Protein AF-A0A7U2FAX0-F1 (afdb_monomer_lite)

Sequence (125 aa):
MAHLLHFSKEFLAVPDLSGVEGSFDLIPCGTAASSIVRGVLGLAYGVRRIRFSHLGGSKQVAVHNLREVFIEELGSREGNIGLKEWLDL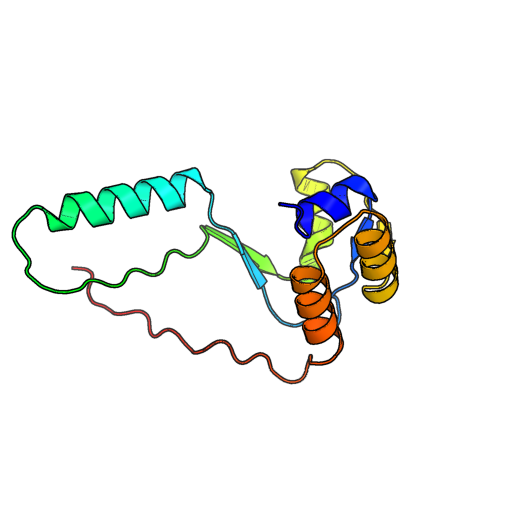ARQAGMGSEMIHIFEEVGEHVKSLVFPEVERSRDLV

Structure (mmCIF, N/CA/C/O backbone):
data_AF-A0A7U2FAX0-F1
#
_entry.id   AF-A0A7U2FAX0-F1
#
loop_
_atom_site.group_PDB
_atom_site.id
_atom_site.type_symbol
_atom_site.label_atom_id
_atom_site.label_alt_id
_atom_site.label_comp_id
_atom_site.label_asym_id
_atom_site.label_entity_id
_atom_site.label_seq_id
_atom_site.pdbx_PDB_ins_code
_atom_site.Cartn_x
_atom_site.Cartn_y
_atom_site.Cartn_z
_atom_site.occupancy
_atom_site.B_iso_or_equiv
_atom_site.auth_seq_id
_atom_site.auth_comp_id
_atom_site.auth_asym_id
_atom_site.auth_atom_id
_atom_site.pdbx_PDB_model_num
ATOM 1 N N . MET A 1 1 ? -2.580 -13.225 -5.877 1.00 36.84 1 MET A N 1
ATOM 2 C CA . MET A 1 1 ? -1.682 -12.351 -5.096 1.00 36.84 1 MET A CA 1
ATOM 3 C C . MET A 1 1 ? -2.565 -11.314 -4.435 1.00 36.84 1 MET A C 1
ATOM 5 O O . MET A 1 1 ? -3.152 -10.507 -5.143 1.00 36.84 1 MET A O 1
ATOM 9 N N . ALA A 1 2 ? -2.787 -11.452 -3.132 1.00 48.62 2 ALA A N 1
ATOM 10 C CA . ALA A 1 2 ? -3.751 -10.658 -2.385 1.00 48.62 2 ALA A CA 1
ATOM 11 C C . ALA A 1 2 ? -2.977 -9.692 -1.473 1.00 48.62 2 ALA A C 1
ATOM 13 O O . ALA A 1 2 ? -2.152 -10.108 -0.666 1.00 48.62 2 ALA A O 1
ATOM 14 N N . HIS A 1 3 ? -3.174 -8.399 -1.700 1.00 73.19 3 HIS A N 1
ATOM 15 C CA . HIS A 1 3 ? -2.457 -7.275 -1.085 1.00 73.19 3 HIS A CA 1
ATOM 16 C C . HIS A 1 3 ? -3.443 -6.363 -0.341 1.00 73.19 3 HIS A C 1
ATOM 18 O O . HIS A 1 3 ? -4.647 -6.502 -0.544 1.00 73.19 3 HIS A O 1
ATOM 24 N N . LEU A 1 4 ? -2.948 -5.400 0.446 1.00 79.12 4 LEU A N 1
ATOM 25 C CA . LEU A 1 4 ? -3.727 -4.408 1.215 1.00 79.12 4 LEU A CA 1
ATOM 26 C C . LEU A 1 4 ? -5.038 -3.973 0.541 1.00 79.12 4 LEU A C 1
ATOM 28 O O . LEU A 1 4 ? -6.111 -4.151 1.102 1.00 79.12 4 LEU A O 1
ATOM 32 N N . LEU A 1 5 ? -4.963 -3.502 -0.709 1.00 79.12 5 LEU A N 1
ATOM 33 C CA . LEU A 1 5 ? -6.129 -3.022 -1.465 1.00 79.12 5 LEU A CA 1
ATOM 34 C C . LEU A 1 5 ? -7.220 -4.073 -1.690 1.00 79.12 5 LEU A C 1
ATOM 36 O O . LEU A 1 5 ? -8.403 -3.754 -1.720 1.00 79.12 5 LEU A O 1
ATOM 40 N N . HIS A 1 6 ? -6.818 -5.328 -1.861 1.00 83.38 6 HIS A N 1
ATOM 41 C CA . HIS A 1 6 ? -7.729 -6.429 -2.139 1.00 83.38 6 HIS A CA 1
ATOM 42 C C . HIS A 1 6 ? -8.531 -6.791 -0.890 1.00 83.38 6 HIS A C 1
ATOM 44 O O . HIS A 1 6 ? -9.757 -6.758 -0.923 1.00 83.38 6 HIS A O 1
ATOM 50 N N . PHE A 1 7 ? -7.832 -7.055 0.213 1.00 85.94 7 PHE A N 1
ATOM 51 C CA . PHE A 1 7 ? -8.464 -7.441 1.470 1.00 85.94 7 PHE A CA 1
ATOM 52 C C . PHE A 1 7 ? -9.260 -6.297 2.092 1.00 85.94 7 PHE A C 1
ATOM 54 O O . PHE A 1 7 ? -10.366 -6.518 2.565 1.00 85.94 7 PHE A O 1
ATOM 61 N N . SER A 1 8 ? -8.777 -5.054 2.003 1.00 85.06 8 SER A N 1
ATOM 62 C CA . SER A 1 8 ? -9.548 -3.915 2.508 1.00 85.06 8 SER A CA 1
ATOM 63 C C . SER A 1 8 ? -10.881 -3.735 1.777 1.00 85.06 8 SER A C 1
ATOM 65 O O . SER A 1 8 ? -11.890 -3.394 2.393 1.00 85.06 8 SER A O 1
ATOM 67 N N . LYS A 1 9 ? -10.911 -4.024 0.470 1.00 83.69 9 LYS A N 1
ATOM 68 C CA . LYS A 1 9 ? -12.151 -4.034 -0.312 1.00 83.69 9 LYS A CA 1
ATOM 69 C C . LYS A 1 9 ? -13.057 -5.205 0.071 1.00 83.69 9 LYS A C 1
ATOM 71 O O . LYS A 1 9 ? -14.268 -5.031 0.142 1.00 83.69 9 LYS A O 1
ATOM 76 N N . GLU A 1 10 ? -12.485 -6.385 0.300 1.00 86.19 10 GLU A N 1
ATOM 77 C CA . GLU A 1 10 ? -13.227 -7.580 0.717 1.00 86.19 10 GLU A CA 1
ATOM 78 C C . GLU A 1 10 ? -13.900 -7.390 2.083 1.00 86.19 10 GLU A C 1
ATOM 80 O O . GLU A 1 10 ? -15.065 -7.741 2.254 1.00 86.19 10 GLU A O 1
ATOM 85 N N . PHE A 1 11 ? -13.197 -6.766 3.029 1.00 86.19 11 PHE A N 1
ATOM 86 C CA . PHE A 1 11 ? -13.691 -6.524 4.386 1.00 86.19 11 PHE A CA 1
ATOM 87 C C . PHE A 1 11 ? -14.556 -5.268 4.505 1.00 86.19 11 PHE A C 1
ATOM 89 O O . PHE A 1 11 ? -15.128 -5.027 5.566 1.00 86.19 11 PHE A O 1
ATOM 96 N N . LEU A 1 12 ? -14.630 -4.453 3.444 1.00 87.12 12 LEU A N 1
ATOM 97 C CA . LEU A 1 12 ? -15.187 -3.096 3.486 1.00 87.12 12 LEU A CA 1
ATOM 98 C C . LEU A 1 12 ? -14.591 -2.275 4.646 1.00 87.12 12 LEU A C 1
ATOM 100 O O . LEU A 1 12 ? -15.284 -1.497 5.309 1.00 87.12 12 LEU A O 1
ATOM 104 N N . ALA A 1 13 ? -13.299 -2.474 4.908 1.00 87.75 13 ALA A N 1
ATOM 105 C CA . ALA A 1 13 ? -12.584 -1.866 6.017 1.00 87.75 13 ALA A CA 1
ATOM 106 C C . ALA A 1 13 ? -11.103 -1.682 5.677 1.00 87.75 13 ALA A C 1
ATOM 108 O O . ALA A 1 13 ? -10.451 -2.590 5.165 1.00 87.75 13 ALA A O 1
ATOM 109 N N . VA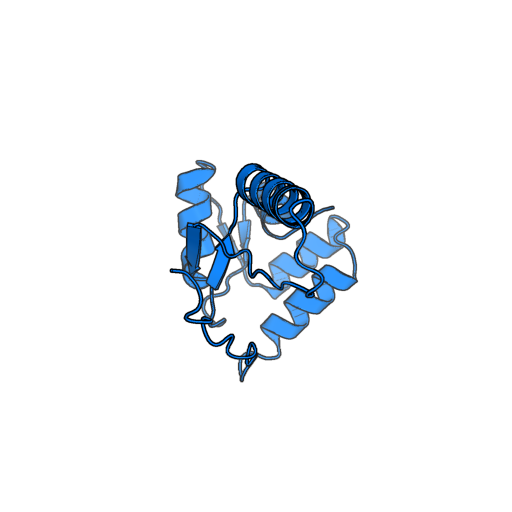L A 1 14 ? -10.552 -0.518 6.007 1.00 88.12 14 VAL A N 1
ATOM 110 C CA . VAL A 1 14 ? -9.113 -0.238 5.899 1.00 88.12 14 VAL A CA 1
ATOM 111 C C . VAL A 1 14 ? -8.455 -0.323 7.279 1.00 88.12 14 VAL A C 1
ATOM 113 O O . VAL A 1 14 ? -9.130 -0.061 8.280 1.00 88.12 14 VAL A O 1
ATOM 116 N N . PRO A 1 15 ? -7.162 -0.687 7.362 1.00 88.38 15 PRO A N 1
ATOM 117 C CA . PRO A 1 15 ? -6.453 -0.642 8.627 1.00 88.38 15 PRO A CA 1
ATOM 118 C C . PRO A 1 15 ? -6.175 0.807 9.030 1.00 88.38 15 PRO A C 1
ATOM 120 O O . PRO A 1 15 ? -5.810 1.643 8.199 1.00 88.38 15 PRO A O 1
ATOM 123 N N . ASP A 1 16 ? -6.280 1.072 10.325 1.00 86.56 16 ASP A N 1
ATOM 124 C CA . ASP A 1 16 ? -5.859 2.320 10.930 1.00 86.56 16 ASP A CA 1
ATOM 125 C C . ASP A 1 16 ? -4.334 2.352 10.976 1.00 86.56 16 ASP A C 1
ATOM 127 O O . ASP A 1 16 ? -3.688 1.608 11.719 1.00 86.56 16 ASP A O 1
ATOM 131 N N . LEU A 1 17 ? -3.775 3.222 10.141 1.00 81.62 17 LEU A N 1
ATOM 132 C CA . LEU A 1 17 ? -2.345 3.456 10.006 1.00 81.62 17 LEU A CA 1
ATOM 133 C C . LEU A 1 17 ? -1.970 4.878 10.452 1.00 81.62 17 LEU A C 1
ATOM 135 O O . LEU A 1 17 ? -0.937 5.399 10.045 1.00 81.62 17 LEU A O 1
ATOM 139 N N . SER A 1 18 ? -2.796 5.526 11.282 1.00 77.69 18 SER A N 1
ATOM 140 C CA . SER A 1 18 ? -2.543 6.881 11.803 1.00 77.69 18 SER A CA 1
ATOM 141 C C . SER A 1 18 ? -1.218 7.013 12.564 1.00 77.69 18 SER A C 1
ATOM 143 O O . SER A 1 18 ? -0.630 8.091 12.593 1.00 77.69 18 SER A O 1
ATOM 145 N N . GLY A 1 19 ? -0.727 5.914 13.141 1.00 74.69 19 GLY A N 1
ATOM 146 C CA . GLY A 1 19 ? 0.577 5.844 13.793 1.00 74.69 19 GLY A CA 1
ATOM 147 C C . GLY A 1 19 ? 1.751 5.566 12.854 1.00 74.69 19 GLY A C 1
ATOM 148 O O . GLY A 1 19 ? 2.865 5.497 13.345 1.00 74.69 19 GLY A O 1
ATOM 149 N N . VAL A 1 20 ? 1.538 5.376 11.548 1.00 76.75 20 VAL A N 1
ATOM 150 C CA . VAL A 1 20 ? 2.586 4.995 10.590 1.00 76.75 20 VAL A CA 1
ATOM 151 C C . VAL A 1 20 ? 2.964 6.191 9.720 1.00 76.75 20 VAL A C 1
ATOM 153 O O . VAL A 1 20 ? 2.136 6.747 8.997 1.00 76.75 20 VAL A O 1
ATOM 156 N N . GLU A 1 21 ? 4.242 6.563 9.746 1.00 78.19 21 GLU A N 1
ATOM 157 C CA . GLU A 1 21 ? 4.786 7.571 8.837 1.00 78.19 21 GLU A CA 1
ATOM 158 C C . GLU A 1 21 ? 5.153 6.952 7.482 1.00 78.19 21 GLU A C 1
ATOM 160 O O . GLU A 1 21 ? 5.714 5.859 7.408 1.00 78.19 21 GLU A O 1
ATOM 165 N N . GLY A 1 22 ? 4.850 7.664 6.393 1.00 78.56 22 GLY A N 1
ATOM 166 C CA . GLY A 1 22 ? 5.230 7.260 5.042 1.00 78.56 22 GLY A CA 1
ATOM 167 C C . GLY A 1 22 ? 4.167 7.541 3.985 1.00 78.56 22 GLY A C 1
ATOM 168 O O . GLY A 1 22 ? 3.140 8.185 4.226 1.00 78.56 22 GLY A O 1
ATOM 169 N N . SER A 1 23 ? 4.424 7.034 2.782 1.00 82.12 23 SER A N 1
ATOM 170 C CA . SER A 1 23 ? 3.488 7.104 1.662 1.00 82.12 23 SER A CA 1
ATOM 171 C C . SER A 1 23 ? 3.545 5.840 0.810 1.00 82.12 23 SER A C 1
ATOM 173 O O . SER A 1 23 ? 4.592 5.207 0.684 1.00 82.12 23 SER A O 1
ATOM 175 N N . PHE A 1 24 ? 2.412 5.488 0.214 1.00 79.25 24 PHE A N 1
ATOM 176 C CA . PHE A 1 24 ? 2.342 4.527 -0.873 1.00 79.25 24 PHE A CA 1
ATOM 177 C C . PHE A 1 24 ? 2.717 5.231 -2.175 1.00 79.25 24 PHE A C 1
ATOM 179 O O . PHE A 1 24 ? 2.027 6.162 -2.602 1.00 79.25 24 PHE A O 1
ATOM 186 N N . ASP A 1 25 ? 3.794 4.773 -2.809 1.00 82.94 25 ASP A N 1
ATOM 187 C CA . ASP A 1 25 ? 4.203 5.237 -4.131 1.00 82.94 25 ASP A CA 1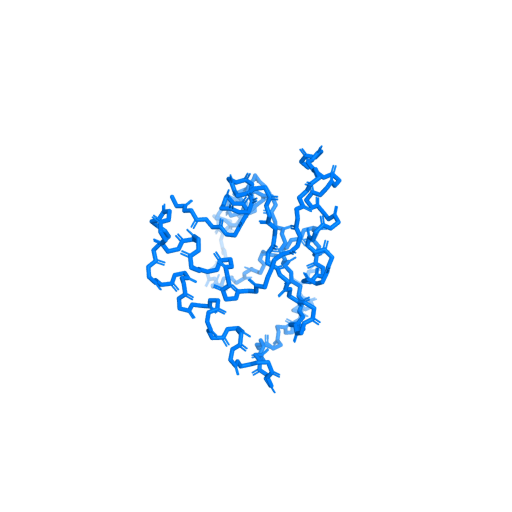
ATOM 188 C C . ASP A 1 25 ? 3.533 4.381 -5.216 1.00 82.94 25 ASP A C 1
ATOM 190 O O . ASP A 1 25 ? 3.910 3.231 -5.453 1.00 82.94 25 ASP A O 1
ATOM 194 N N . LEU A 1 26 ? 2.473 4.909 -5.833 1.00 80.12 26 LEU A N 1
ATOM 195 C CA . LEU A 1 26 ? 1.610 4.156 -6.742 1.00 80.12 26 LEU A CA 1
ATOM 196 C C . LEU A 1 26 ? 1.928 4.482 -8.203 1.00 80.12 26 LEU A C 1
ATOM 198 O O . LE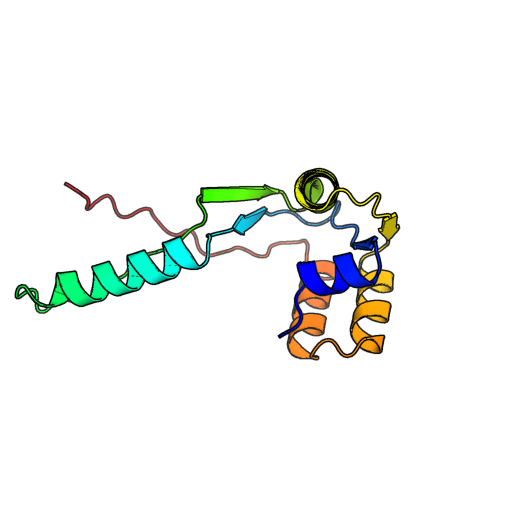U A 1 26 ? 1.648 5.578 -8.701 1.00 80.12 26 LEU A O 1
ATOM 202 N N . ILE A 1 27 ? 2.459 3.493 -8.923 1.00 82.56 27 ILE A N 1
ATOM 203 C CA . ILE A 1 27 ? 2.677 3.551 -10.372 1.00 82.56 27 ILE A CA 1
ATOM 204 C C . ILE A 1 27 ? 1.635 2.697 -11.113 1.00 82.56 27 ILE A C 1
ATOM 206 O O . ILE A 1 27 ? 1.476 1.514 -10.802 1.00 82.56 27 ILE A O 1
ATOM 210 N N . PRO A 1 28 ? 0.938 3.236 -12.133 1.00 82.56 28 PRO A N 1
ATOM 211 C CA . PRO A 1 28 ? 0.075 2.417 -12.976 1.00 82.56 28 PRO A CA 1
ATOM 212 C C . PRO A 1 28 ? 0.877 1.315 -13.679 1.00 82.56 28 PRO A C 1
ATOM 214 O O . PRO A 1 28 ? 1.915 1.591 -14.287 1.00 82.56 28 PRO A O 1
ATOM 217 N N . CYS A 1 29 ? 0.374 0.076 -13.674 1.00 85.12 29 CYS A N 1
ATOM 218 C CA . CYS A 1 29 ? 1.076 -1.063 -14.280 1.00 85.12 29 CYS A CA 1
ATOM 219 C C . CYS A 1 29 ? 1.430 -0.824 -15.755 1.00 85.12 29 CYS A C 1
ATOM 221 O O . CYS A 1 29 ? 2.526 -1.170 -16.187 1.00 85.12 29 CYS A O 1
ATOM 223 N N . GLY A 1 30 ? 0.537 -0.188 -16.523 1.00 87.44 30 GLY A N 1
ATOM 224 C CA . GLY A 1 30 ? 0.794 0.157 -17.925 1.00 87.44 30 GLY A CA 1
ATOM 225 C C . GLY A 1 30 ? 1.962 1.133 -18.095 1.00 87.44 30 GLY A C 1
ATOM 226 O O . GLY A 1 30 ? 2.780 0.962 -19.003 1.00 87.44 30 GLY A O 1
ATOM 227 N N . THR A 1 31 ? 2.091 2.109 -17.192 1.00 86.75 31 THR A N 1
ATOM 228 C CA . THR A 1 31 ? 3.220 3.048 -17.156 1.00 86.75 31 THR A CA 1
ATOM 229 C C . THR A 1 31 ? 4.516 2.314 -16.833 1.00 86.75 31 THR A C 1
ATOM 231 O O . THR A 1 31 ? 5.487 2.454 -17.573 1.00 86.75 31 THR A O 1
ATOM 234 N N . ALA A 1 32 ? 4.518 1.477 -15.789 1.00 86.88 32 ALA A N 1
ATOM 235 C CA . ALA A 1 32 ? 5.680 0.676 -15.409 1.00 86.88 32 ALA A CA 1
ATOM 236 C C . ALA A 1 32 ? 6.139 -0.241 -16.559 1.00 86.88 32 ALA A C 1
ATOM 238 O O . ALA A 1 32 ? 7.302 -0.201 -16.961 1.00 86.88 32 ALA A O 1
ATOM 239 N N . ALA A 1 33 ? 5.213 -0.998 -17.155 1.00 89.81 33 ALA A N 1
ATOM 240 C CA . ALA A 1 33 ? 5.496 -1.904 -18.266 1.00 89.81 33 ALA A CA 1
ATOM 241 C C . ALA A 1 33 ? 6.047 -1.156 -19.490 1.00 89.81 33 ALA A C 1
ATOM 243 O O . ALA A 1 33 ? 7.063 -1.552 -20.062 1.00 89.81 33 ALA A O 1
ATOM 244 N N . SER A 1 34 ? 5.428 -0.031 -19.859 1.00 88.31 34 SER A N 1
ATOM 245 C CA . SER A 1 34 ? 5.876 0.789 -20.991 1.00 88.31 34 SER A CA 1
ATOM 246 C C . SER A 1 34 ? 7.271 1.378 -20.770 1.00 88.31 34 SER A C 1
ATOM 248 O O . SER A 1 34 ? 8.045 1.505 -21.721 1.00 88.31 34 SER A O 1
ATOM 250 N N . SER A 1 35 ? 7.604 1.756 -19.535 1.00 86.00 35 SER A N 1
ATOM 251 C CA . SER A 1 35 ? 8.933 2.259 -19.177 1.00 86.00 35 SER A CA 1
ATOM 252 C C . SER A 1 35 ? 9.996 1.163 -19.236 1.00 86.00 35 SER A C 1
ATOM 254 O O . SER A 1 35 ? 11.080 1.412 -19.758 1.00 86.00 35 SER A O 1
ATOM 256 N N . ILE A 1 36 ? 9.675 -0.062 -18.803 1.00 87.44 36 ILE A N 1
ATOM 257 C CA . ILE A 1 36 ? 10.571 -1.223 -18.934 1.00 87.44 36 ILE A CA 1
ATOM 258 C C . ILE A 1 36 ? 10.855 -1.512 -20.410 1.00 87.44 36 ILE A C 1
ATOM 260 O O . ILE A 1 36 ? 12.017 -1.596 -20.807 1.00 87.44 36 ILE A O 1
ATOM 264 N N . VAL A 1 37 ? 9.811 -1.603 -21.243 1.00 88.62 37 VAL A N 1
ATOM 265 C CA . VAL A 1 37 ? 9.961 -1.864 -22.685 1.00 88.62 37 VAL A CA 1
ATOM 266 C C . VAL A 1 37 ? 10.824 -0.789 -23.347 1.00 88.62 37 VAL A C 1
ATOM 268 O O . VAL A 1 37 ? 11.757 -1.114 -24.081 1.00 88.62 37 VAL A O 1
ATOM 271 N N . ARG A 1 38 ? 10.573 0.493 -23.049 1.00 83.88 38 ARG A N 1
ATOM 272 C CA . ARG A 1 38 ? 11.397 1.600 -23.558 1.00 83.88 38 ARG A CA 1
ATOM 273 C C . ARG A 1 38 ? 12.844 1.523 -23.081 1.00 83.88 38 ARG A C 1
ATOM 275 O O . ARG A 1 38 ? 13.743 1.753 -23.884 1.00 83.88 38 ARG A O 1
ATOM 282 N N . GLY A 1 39 ? 13.076 1.173 -21.817 1.00 81.88 39 GLY A N 1
ATOM 283 C CA . GLY A 1 39 ? 14.418 0.994 -21.266 1.00 81.88 39 GLY A CA 1
ATOM 284 C C . GLY A 1 39 ? 15.205 -0.099 -21.992 1.00 81.88 39 GLY A C 1
ATOM 285 O O . GLY A 1 39 ? 16.346 0.126 -22.390 1.00 81.88 39 GLY A O 1
ATOM 286 N N . VAL A 1 40 ? 14.572 -1.249 -22.243 1.00 81.81 40 VAL A N 1
ATOM 287 C CA . VAL A 1 40 ? 15.185 -2.375 -22.968 1.00 81.81 40 VAL A CA 1
ATOM 288 C C . VAL A 1 40 ? 15.459 -2.017 -24.429 1.00 81.81 40 VAL A C 1
ATOM 290 O O . VAL A 1 40 ? 16.578 -2.201 -24.906 1.00 81.81 40 VAL A O 1
ATOM 293 N N . LEU A 1 41 ? 14.480 -1.452 -25.141 1.00 79.62 41 LEU A N 1
ATOM 294 C CA . LEU A 1 41 ? 14.656 -1.063 -26.546 1.00 79.62 41 LEU A CA 1
ATOM 295 C C . LEU A 1 41 ? 15.678 0.074 -26.710 1.00 79.62 41 LEU A C 1
ATOM 297 O O . LEU A 1 41 ? 16.438 0.088 -27.675 1.00 79.62 41 LEU A O 1
ATOM 301 N N . GLY A 1 42 ? 15.761 0.994 -25.747 1.00 68.62 42 GLY A N 1
ATOM 302 C CA . GLY A 1 42 ? 16.752 2.072 -25.730 1.00 68.62 42 GLY A CA 1
ATOM 303 C C . GLY A 1 42 ? 18.194 1.596 -25.506 1.00 68.62 42 GLY A C 1
ATOM 304 O O . GLY A 1 42 ? 19.133 2.336 -25.806 1.00 68.62 42 GLY A O 1
ATOM 305 N N . LEU A 1 43 ? 18.403 0.375 -25.000 1.00 63.38 43 LEU A N 1
ATOM 306 C CA . LEU A 1 43 ? 19.724 -0.260 -24.875 1.00 63.38 43 LEU A CA 1
ATOM 307 C C . LEU A 1 43 ? 20.212 -0.886 -26.189 1.00 63.38 43 LEU A C 1
ATOM 309 O O . LEU A 1 43 ? 21.418 -1.069 -26.350 1.00 63.38 43 LEU A O 1
ATOM 313 N N . ALA A 1 44 ? 19.317 -1.143 -27.148 1.00 56.97 44 ALA A N 1
ATOM 314 C CA . ALA A 1 44 ? 19.664 -1.746 -28.436 1.00 56.97 44 ALA A CA 1
ATOM 315 C C . ALA A 1 44 ? 20.550 -0.841 -29.324 1.00 56.97 44 ALA A C 1
ATOM 317 O O . ALA A 1 44 ? 21.219 -1.335 -30.226 1.00 56.97 44 ALA A O 1
ATOM 318 N N . TYR A 1 45 ? 20.630 0.464 -29.032 1.00 55.53 45 TYR A N 1
ATOM 319 C CA . TYR A 1 45 ? 21.392 1.456 -29.807 1.00 55.53 45 TYR A CA 1
ATOM 320 C C . TYR A 1 45 ? 22.832 1.708 -29.302 1.00 55.53 45 TYR A C 1
ATOM 322 O O . TYR A 1 45 ? 23.350 2.817 -29.398 1.00 55.53 45 TYR A O 1
ATOM 330 N N . GLY A 1 46 ? 23.521 0.677 -28.798 1.00 53.44 46 GLY A N 1
ATOM 331 C CA . GLY A 1 46 ? 24.996 0.669 -28.777 1.00 53.44 46 GLY A CA 1
ATOM 332 C C . GLY A 1 46 ? 25.707 1.159 -27.508 1.00 53.44 46 GLY A C 1
ATOM 333 O O . GLY A 1 46 ? 26.918 1.368 -27.541 1.00 53.44 46 GLY A O 1
ATOM 334 N N . VAL A 1 47 ? 25.025 1.287 -26.367 1.00 55.44 47 VAL A N 1
ATOM 335 C CA . VAL A 1 47 ? 25.678 1.689 -25.105 1.00 55.44 47 VAL A CA 1
ATOM 336 C C . VAL A 1 47 ? 25.949 0.462 -24.224 1.00 55.44 47 VAL A C 1
ATOM 338 O O . VAL A 1 47 ? 25.052 -0.045 -23.558 1.00 55.44 47 VAL A O 1
ATOM 341 N N . ARG A 1 48 ? 27.208 -0.005 -24.178 1.00 56.88 48 ARG A N 1
ATOM 342 C CA . ARG A 1 48 ? 27.701 -1.099 -23.302 1.00 56.88 48 ARG A CA 1
ATOM 343 C C . ARG A 1 48 ? 27.816 -0.695 -21.815 1.00 56.88 48 ARG A C 1
ATOM 345 O O . ARG A 1 48 ? 28.808 -1.012 -21.163 1.00 56.88 48 ARG A O 1
ATOM 352 N N . ARG A 1 49 ? 26.852 0.042 -21.262 1.00 66.81 49 ARG A N 1
ATOM 353 C CA . ARG A 1 49 ? 26.834 0.399 -19.832 1.00 66.81 49 ARG A CA 1
ATOM 354 C C . ARG A 1 49 ? 25.525 -0.038 -19.191 1.00 66.81 49 ARG A C 1
ATOM 356 O O . ARG A 1 49 ? 24.457 0.138 -19.773 1.00 66.81 49 ARG A O 1
ATOM 363 N N . ILE A 1 50 ? 25.634 -0.600 -17.988 1.00 72.44 50 ILE A N 1
ATOM 364 C CA . ILE A 1 50 ? 24.490 -0.921 -17.134 1.00 72.44 50 ILE A CA 1
ATOM 365 C C . ILE A 1 50 ? 23.781 0.398 -16.809 1.00 72.44 50 ILE A C 1
ATOM 367 O O . ILE A 1 50 ? 24.423 1.347 -16.361 1.00 72.44 50 ILE A O 1
ATOM 371 N N . ARG A 1 51 ? 22.473 0.464 -17.072 1.00 70.00 51 ARG A N 1
ATOM 372 C CA . ARG A 1 51 ? 21.622 1.604 -16.723 1.00 70.00 51 ARG A CA 1
ATOM 373 C C . ARG A 1 51 ? 20.641 1.177 -15.644 1.00 70.00 51 ARG A C 1
ATOM 375 O O . ARG A 1 51 ? 19.972 0.159 -15.791 1.00 70.00 51 ARG A O 1
ATOM 382 N N . PHE A 1 52 ? 20.561 1.977 -14.591 1.00 77.75 52 PHE A N 1
ATOM 383 C CA . PHE A 1 52 ? 19.567 1.838 -13.537 1.00 77.75 52 PHE A CA 1
ATOM 384 C C . PHE A 1 52 ? 18.461 2.866 -13.772 1.00 77.75 52 PHE A C 1
ATOM 386 O O . PHE A 1 52 ? 18.714 3.970 -14.255 1.00 77.75 52 PHE A O 1
ATOM 393 N N . SER A 1 53 ? 17.217 2.502 -13.486 1.00 76.38 53 SER A N 1
ATOM 394 C CA . SER A 1 53 ? 16.078 3.412 -13.593 1.00 76.38 53 SER A CA 1
ATOM 395 C C . SER A 1 53 ? 15.132 3.154 -12.436 1.00 76.38 53 SER A C 1
ATOM 397 O O . SER A 1 53 ? 14.713 2.020 -12.217 1.00 76.38 53 SER A O 1
ATOM 399 N N . HIS A 1 54 ? 14.803 4.215 -11.706 1.00 80.81 54 HIS A N 1
ATOM 400 C CA . HIS A 1 54 ? 13.827 4.168 -10.630 1.00 80.81 54 HIS A CA 1
ATOM 401 C C . HIS A 1 54 ? 12.453 4.465 -11.217 1.00 80.81 54 HIS A C 1
ATOM 403 O O . HIS A 1 54 ? 12.221 5.542 -11.767 1.00 80.81 54 HIS A O 1
ATOM 409 N N . LEU A 1 55 ? 11.555 3.490 -11.128 1.00 79.31 55 LEU A N 1
ATOM 410 C CA . LEU A 1 55 ? 10.163 3.661 -11.515 1.00 79.31 55 LEU A CA 1
ATOM 411 C C . LEU A 1 55 ? 9.363 3.964 -10.253 1.00 79.31 55 LEU A C 1
ATOM 413 O O . LEU A 1 55 ? 9.011 3.051 -9.514 1.00 79.31 55 LEU A O 1
ATOM 417 N N . GLY A 1 56 ? 9.136 5.252 -10.017 1.00 76.88 56 GLY A N 1
ATOM 418 C CA . GLY A 1 56 ? 8.231 5.742 -8.984 1.00 76.88 56 GLY A CA 1
ATOM 419 C C . GLY A 1 56 ? 6.855 6.080 -9.550 1.00 76.88 56 GLY A C 1
ATOM 420 O O . GLY A 1 56 ? 6.673 6.241 -10.763 1.00 76.88 56 GLY A O 1
ATOM 421 N N . GLY A 1 57 ? 5.880 6.170 -8.663 1.00 66.88 57 GLY A N 1
ATOM 422 C CA . GLY A 1 57 ? 4.497 6.485 -8.964 1.00 66.88 57 GLY A CA 1
ATOM 423 C C . GLY A 1 57 ? 4.258 7.931 -9.372 1.00 66.88 57 GLY A C 1
ATOM 424 O O . GLY A 1 57 ? 4.919 8.861 -8.922 1.00 66.88 57 GLY A O 1
ATOM 425 N N . SER A 1 58 ? 3.246 8.140 -10.218 1.00 68.56 58 SER A N 1
ATOM 426 C CA . SER A 1 58 ? 2.690 9.476 -10.470 1.00 68.56 58 SER A CA 1
ATOM 427 C C . SER A 1 58 ? 1.767 9.941 -9.339 1.00 68.56 58 SER A C 1
ATOM 429 O O . SER A 1 58 ? 1.389 11.110 -9.307 1.00 68.56 58 SER A O 1
ATOM 431 N N . LYS A 1 59 ? 1.365 9.027 -8.444 1.00 78.44 59 LYS A N 1
ATOM 432 C CA . LYS A 1 59 ? 0.474 9.290 -7.313 1.00 78.44 59 LYS A CA 1
ATOM 433 C C . LYS A 1 59 ? 1.144 8.793 -6.036 1.00 78.44 5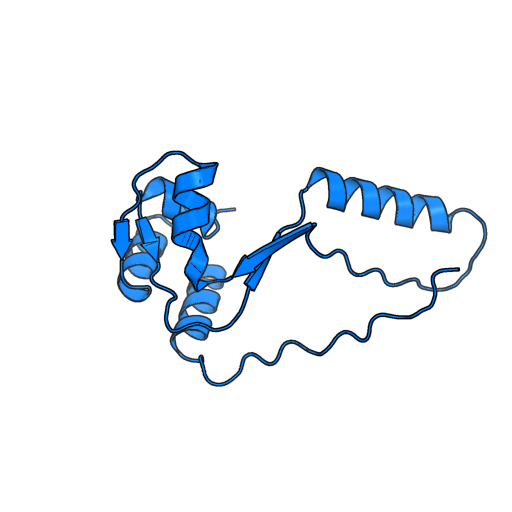9 LYS A C 1
ATOM 435 O O . LYS A 1 59 ? 1.346 7.594 -5.871 1.00 78.44 59 LYS A O 1
ATOM 440 N N . GLN A 1 60 ? 1.449 9.720 -5.136 1.00 82.62 60 GLN A N 1
ATOM 441 C CA . GLN A 1 60 ? 1.841 9.400 -3.768 1.00 82.62 60 GLN A CA 1
ATOM 442 C C . GLN A 1 60 ? 0.631 9.555 -2.859 1.00 82.62 60 GLN A C 1
ATOM 444 O O . GLN A 1 60 ? -0.037 10.589 -2.875 1.00 82.62 60 GLN A O 1
ATOM 449 N N . VAL A 1 61 ? 0.342 8.518 -2.080 1.00 80.94 61 VAL A N 1
ATOM 450 C CA . VAL A 1 61 ? -0.752 8.519 -1.109 1.00 80.94 61 VAL A CA 1
ATOM 451 C C . VAL A 1 61 ? -0.143 8.420 0.272 1.00 80.94 61 VAL A C 1
ATOM 453 O O . VAL A 1 61 ? 0.457 7.402 0.607 1.00 80.94 61 VAL A O 1
ATOM 456 N N . ALA A 1 62 ? -0.278 9.471 1.077 1.00 82.12 62 ALA A N 1
ATOM 457 C CA . ALA A 1 62 ? 0.140 9.405 2.469 1.00 82.12 62 ALA A CA 1
ATOM 458 C C . ALA A 1 62 ? -0.605 8.267 3.177 1.00 82.12 62 ALA A C 1
ATOM 460 O O . ALA A 1 62 ? -1.799 8.067 2.949 1.00 82.12 62 ALA A O 1
ATOM 461 N N . VAL A 1 63 ? 0.098 7.520 4.025 1.00 81.50 63 VAL A N 1
ATOM 462 C CA . VAL A 1 63 ? -0.448 6.311 4.657 1.00 81.50 63 VAL A CA 1
ATOM 463 C C . VAL A 1 63 ? -1.726 6.611 5.462 1.00 81.50 63 VAL A C 1
ATOM 465 O O . VAL A 1 63 ? -2.690 5.852 5.392 1.00 81.50 63 VAL A O 1
ATOM 468 N N . HIS A 1 64 ? -1.789 7.768 6.126 1.00 79.69 64 HIS A N 1
ATOM 469 C CA . HIS A 1 64 ? -2.972 8.225 6.866 1.00 79.69 64 HIS A CA 1
ATOM 470 C C . HIS A 1 64 ? -4.164 8.616 5.969 1.00 79.69 64 HIS A C 1
ATOM 472 O O . HIS A 1 64 ? -5.304 8.574 6.424 1.00 79.69 64 HIS A O 1
ATOM 478 N N . ASN A 1 65 ? -3.932 8.911 4.685 1.00 80.75 65 ASN A N 1
ATOM 479 C CA . ASN A 1 65 ? -4.981 9.244 3.712 1.00 80.75 65 ASN A CA 1
ATOM 480 C C . ASN A 1 65 ? -5.513 8.011 2.969 1.00 80.75 65 ASN A C 1
ATOM 482 O O . ASN A 1 65 ? -6.335 8.140 2.062 1.00 80.75 65 ASN A O 1
ATOM 486 N N . LEU A 1 66 ? -5.061 6.802 3.325 1.00 79.50 66 LEU A N 1
ATOM 487 C CA . LEU A 1 66 ? -5.460 5.572 2.639 1.00 79.50 66 LEU A CA 1
ATOM 488 C C . LEU A 1 66 ? -6.984 5.415 2.595 1.00 79.50 66 LEU A C 1
ATOM 490 O O . LEU A 1 66 ? -7.540 5.091 1.551 1.00 79.50 66 LEU A O 1
ATOM 494 N N . ARG A 1 67 ? -7.664 5.704 3.709 1.00 81.62 67 ARG A N 1
ATOM 495 C CA . ARG A 1 67 ? -9.125 5.633 3.802 1.00 81.62 67 ARG A CA 1
ATOM 496 C C . ARG A 1 67 ? -9.822 6.560 2.811 1.00 81.62 67 ARG A C 1
ATOM 498 O O . ARG A 1 67 ? -10.768 6.149 2.153 1.00 81.62 67 ARG A O 1
ATOM 505 N N . GLU A 1 68 ? -9.368 7.804 2.724 1.00 82.06 68 GLU A N 1
ATOM 506 C CA . GLU A 1 68 ? -9.958 8.815 1.842 1.00 82.06 68 GLU A CA 1
ATOM 507 C C . GLU A 1 68 ? -9.808 8.396 0.382 1.00 82.06 68 GLU A C 1
ATOM 509 O O . GLU A 1 68 ? -10.779 8.414 -0.368 1.00 82.06 68 GLU A O 1
ATOM 514 N N . VAL A 1 69 ? -8.627 7.892 0.018 1.00 78.31 69 VAL A N 1
ATOM 515 C CA . VAL A 1 69 ? -8.367 7.386 -1.332 1.00 78.31 69 VAL A CA 1
ATOM 516 C C . VAL A 1 69 ? -9.257 6.195 -1.681 1.00 78.31 69 VAL A C 1
ATOM 518 O O . VAL A 1 69 ? -9.726 6.114 -2.812 1.00 78.31 69 VAL A O 1
ATOM 521 N N . PHE A 1 70 ? -9.527 5.280 -0.748 1.00 77.50 70 PHE A N 1
ATOM 522 C CA . PHE A 1 70 ? -10.469 4.188 -1.009 1.00 77.50 70 PHE A CA 1
ATOM 523 C C . PHE A 1 70 ? -11.903 4.690 -1.201 1.00 77.50 70 PHE A C 1
ATOM 525 O O . PHE A 1 70 ? -12.559 4.286 -2.159 1.00 77.50 70 PHE A O 1
ATOM 532 N N . ILE A 1 71 ? -12.369 5.605 -0.347 1.00 78.75 71 ILE A N 1
ATOM 533 C CA . ILE A 1 71 ? -13.718 6.174 -0.458 1.00 78.75 71 ILE A CA 1
ATOM 534 C C . ILE A 1 71 ? -13.893 6.874 -1.813 1.00 78.75 71 ILE A C 1
ATOM 536 O O . ILE A 1 71 ? -14.912 6.682 -2.478 1.00 78.75 71 ILE A O 1
ATOM 540 N N . GLU A 1 72 ? -12.901 7.663 -2.232 1.00 78.69 72 GLU A N 1
ATOM 541 C CA . GLU A 1 72 ? -12.926 8.401 -3.498 1.00 78.69 72 GLU A CA 1
ATOM 542 C C . GLU A 1 72 ? -12.839 7.485 -4.727 1.00 78.69 72 GLU A C 1
ATOM 544 O O . GLU A 1 72 ? -13.592 7.668 -5.682 1.00 78.69 72 GLU A O 1
ATOM 549 N N . GLU A 1 73 ? -11.942 6.494 -4.719 1.00 71.69 73 GLU A N 1
ATOM 550 C CA . GLU A 1 73 ? -11.652 5.666 -5.901 1.00 71.69 73 GLU A CA 1
ATOM 551 C C . GLU A 1 73 ? -12.575 4.443 -6.028 1.00 71.69 73 GLU A C 1
ATOM 553 O O . GLU A 1 73 ? -12.821 3.958 -7.134 1.00 71.69 73 GLU A O 1
ATOM 558 N N . LEU A 1 74 ? -13.084 3.910 -4.914 1.00 66.62 74 LEU A N 1
ATOM 559 C CA . LEU A 1 74 ? -13.898 2.688 -4.890 1.00 66.62 74 LEU A CA 1
ATOM 560 C C . LEU A 1 74 ? -15.370 2.949 -4.552 1.00 66.62 74 LEU A C 1
ATOM 562 O O . LEU A 1 74 ? -16.188 2.043 -4.715 1.00 66.62 74 LEU A O 1
ATOM 566 N N . GLY A 1 75 ? -15.723 4.166 -4.121 1.00 61.97 75 GLY A N 1
ATOM 567 C CA . GLY A 1 75 ? -17.105 4.574 -3.844 1.00 61.97 75 GLY A CA 1
ATOM 568 C C . GLY A 1 75 ? -17.749 3.864 -2.649 1.00 61.97 75 GLY A C 1
ATOM 569 O O . GLY A 1 75 ? -18.969 3.925 -2.477 1.00 61.97 75 GLY A O 1
ATOM 570 N N . SER A 1 76 ? -16.951 3.183 -1.829 1.00 63.88 76 SER A N 1
ATOM 571 C CA . SER A 1 76 ? -17.406 2.430 -0.664 1.00 63.88 76 SER A CA 1
ATOM 572 C C . SER A 1 76 ? -17.234 3.246 0.614 1.00 63.88 76 SER A C 1
ATOM 574 O O . SER A 1 76 ? -16.247 3.944 0.807 1.00 63.88 76 SER A O 1
ATOM 576 N N . ARG A 1 77 ? -18.207 3.159 1.529 1.00 62.00 77 ARG A N 1
ATOM 577 C CA . ARG A 1 77 ? -18.036 3.650 2.904 1.00 62.00 77 ARG A CA 1
ATOM 578 C C . ARG A 1 77 ? -17.286 2.589 3.696 1.00 62.00 77 ARG A C 1
ATOM 580 O O . ARG A 1 77 ? -17.920 1.826 4.421 1.00 62.00 77 ARG A O 1
ATOM 587 N N . GLU A 1 78 ? -15.968 2.511 3.541 1.00 68.00 78 GLU A N 1
ATOM 588 C CA . GLU A 1 78 ? -15.200 1.589 4.372 1.00 68.00 78 GLU A CA 1
ATOM 589 C C . GLU A 1 78 ? -15.082 2.083 5.820 1.00 68.00 78 GLU A C 1
ATOM 591 O O . GLU A 1 78 ? -14.894 3.278 6.115 1.00 68.00 78 GLU A O 1
ATOM 596 N N . GLY A 1 79 ? -15.196 1.123 6.739 1.00 77.75 79 GLY A N 1
ATOM 597 C CA . GLY A 1 79 ? -14.834 1.305 8.138 1.00 77.75 79 GLY A CA 1
ATOM 598 C C . GLY A 1 79 ? -13.325 1.499 8.296 1.00 77.75 79 GLY A C 1
ATOM 599 O O . GLY A 1 79 ? -12.539 1.096 7.441 1.00 77.75 79 GLY A O 1
ATOM 600 N N . ASN A 1 80 ? -12.918 2.127 9.396 1.00 84.75 80 ASN A N 1
ATOM 601 C CA . ASN A 1 80 ? -11.524 2.131 9.828 1.00 84.75 80 ASN A CA 1
ATOM 602 C C . ASN A 1 80 ? -11.417 1.197 11.037 1.00 84.75 80 ASN A C 1
ATOM 604 O O . ASN A 1 80 ? -12.140 1.412 12.012 1.00 84.75 80 ASN A O 1
ATOM 608 N N . ILE A 1 81 ? -10.583 0.163 10.953 1.00 90.31 81 ILE A N 1
ATOM 609 C CA . ILE A 1 81 ? -10.387 -0.828 12.024 1.00 90.31 81 ILE A CA 1
ATOM 610 C C . ILE A 1 81 ? -8.916 -0.886 12.420 1.00 90.31 81 ILE A C 1
ATOM 612 O O . ILE A 1 81 ? -8.048 -0.553 11.623 1.00 90.31 81 ILE A O 1
ATOM 616 N N . GLY A 1 82 ? -8.605 -1.315 13.642 1.00 88.81 82 GLY A N 1
ATOM 617 C CA . GLY A 1 82 ? -7.211 -1.367 14.093 1.00 88.81 82 GLY A CA 1
ATOM 618 C C . GLY A 1 82 ? -6.356 -2.292 13.219 1.00 88.81 82 GLY A C 1
ATOM 619 O O . GLY A 1 82 ? -6.828 -3.345 12.792 1.00 88.81 82 GLY A O 1
ATOM 620 N N . LEU A 1 83 ? -5.082 -1.946 12.994 1.00 87.62 83 LEU A N 1
ATOM 621 C CA . LEU A 1 83 ? -4.162 -2.754 12.175 1.00 87.62 83 LEU A CA 1
ATOM 622 C C . LEU A 1 83 ? -4.133 -4.233 12.597 1.00 87.62 83 LEU A C 1
ATOM 624 O O . LEU A 1 83 ? -4.183 -5.115 11.747 1.00 87.62 83 LEU A O 1
ATOM 628 N N . LYS A 1 84 ? -4.116 -4.516 13.906 1.00 89.25 84 LYS A N 1
ATOM 629 C CA . LYS A 1 84 ? -4.145 -5.892 14.427 1.00 89.25 84 LYS A CA 1
ATOM 630 C C . LYS A 1 84 ? -5.417 -6.645 14.027 1.00 89.25 84 LYS A C 1
ATOM 632 O O . LYS A 1 84 ? -5.335 -7.766 13.542 1.00 89.25 84 LYS A O 1
ATOM 637 N N . GLU A 1 85 ? -6.576 -6.019 14.211 1.00 92.00 85 GLU A N 1
ATOM 638 C CA . GLU A 1 85 ? -7.871 -6.598 13.838 1.00 92.00 85 GLU A CA 1
ATOM 639 C C . GLU A 1 85 ? -7.940 -6.849 12.327 1.00 92.00 85 GLU A C 1
ATOM 641 O O . GLU A 1 85 ? -8.349 -7.921 11.884 1.00 92.00 85 GLU A O 1
ATOM 646 N N . TRP A 1 86 ? -7.452 -5.896 11.534 1.00 91.69 86 TRP A N 1
ATOM 647 C CA . TRP A 1 86 ? -7.363 -6.036 10.086 1.00 91.69 86 TRP A CA 1
ATOM 648 C C . TRP A 1 86 ? -6.461 -7.204 9.666 1.00 91.69 86 TRP A C 1
ATOM 650 O O . TRP A 1 86 ? -6.821 -7.973 8.775 1.00 91.69 86 TRP A O 1
ATOM 660 N N . LEU A 1 87 ? -5.308 -7.378 10.321 1.00 91.12 87 LEU A N 1
ATOM 661 C CA . LEU A 1 87 ? -4.387 -8.486 10.049 1.00 91.12 87 LEU A CA 1
ATOM 662 C C . LEU A 1 87 ? -4.970 -9.842 10.436 1.00 91.12 87 LEU A C 1
ATOM 664 O O . LEU A 1 87 ? -4.751 -10.823 9.726 1.00 91.12 87 LEU A O 1
ATOM 668 N N . ASP A 1 88 ? -5.741 -9.904 11.518 1.00 92.56 88 ASP A N 1
ATOM 669 C CA . ASP A 1 88 ? -6.433 -11.126 11.913 1.00 92.56 88 ASP A CA 1
ATOM 670 C C . ASP A 1 88 ? -7.480 -11.534 10.864 1.00 92.56 88 ASP A C 1
ATOM 672 O O . ASP A 1 88 ? -7.540 -12.709 10.491 1.00 92.56 88 ASP A O 1
ATOM 676 N N . LEU A 1 89 ? -8.235 -10.573 10.314 1.00 92.19 89 LEU A N 1
ATOM 677 C CA . LEU A 1 89 ? -9.156 -10.811 9.194 1.00 92.19 89 LEU A CA 1
ATOM 678 C C . LEU A 1 89 ? -8.409 -11.244 7.925 1.00 92.19 89 LEU A C 1
ATOM 680 O O . LEU A 1 89 ? -8.774 -12.239 7.299 1.00 92.19 89 LEU A O 1
ATOM 684 N N . ALA A 1 90 ? -7.323 -10.551 7.576 1.00 90.81 90 ALA A N 1
ATOM 685 C CA . ALA A 1 90 ? -6.479 -10.886 6.430 1.00 90.81 90 ALA A CA 1
ATOM 686 C C . ALA A 1 90 ? -5.910 -12.307 6.524 1.00 90.81 90 ALA A C 1
ATOM 688 O O . ALA A 1 90 ? -5.929 -13.055 5.545 1.00 90.81 90 ALA A O 1
ATOM 689 N N . ARG A 1 91 ? -5.449 -12.711 7.712 1.00 91.44 91 ARG A N 1
ATOM 690 C CA . ARG A 1 91 ? -4.936 -14.059 7.974 1.00 91.44 91 ARG A CA 1
ATOM 691 C C . ARG A 1 91 ? -6.029 -15.112 7.793 1.00 91.44 91 ARG A C 1
ATOM 693 O O . ARG A 1 91 ? -5.787 -16.130 7.151 1.00 91.44 91 ARG A O 1
ATOM 700 N N . GLN A 1 92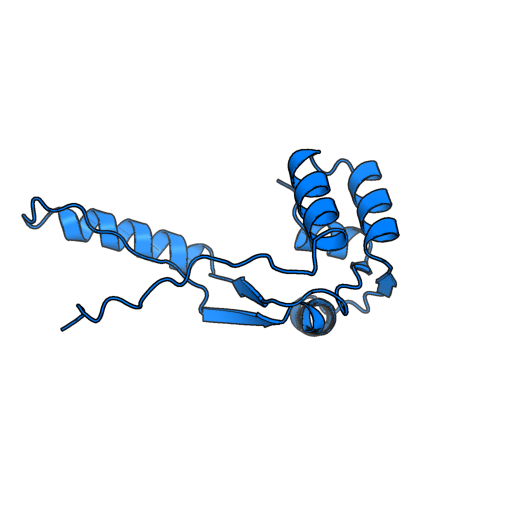 ? -7.229 -14.862 8.317 1.00 92.25 92 GLN A N 1
ATOM 701 C CA . GLN A 1 92 ? -8.376 -15.767 8.162 1.00 92.25 92 GLN A CA 1
ATOM 702 C C . GLN A 1 92 ? -8.828 -15.895 6.702 1.00 92.25 92 GLN A C 1
ATOM 704 O O . GLN A 1 92 ? -9.196 -16.984 6.270 1.00 92.25 92 GLN A O 1
ATOM 709 N N . ALA A 1 93 ? -8.736 -14.810 5.931 1.00 90.38 93 ALA A N 1
ATOM 710 C CA . ALA A 1 93 ? -9.041 -14.784 4.503 1.00 90.38 93 ALA A CA 1
ATOM 711 C C . ALA A 1 93 ? -7.919 -15.371 3.617 1.00 90.38 93 ALA A C 1
ATOM 713 O O . ALA A 1 93 ? -8.041 -15.408 2.393 1.00 90.38 93 ALA A O 1
ATOM 714 N N . GLY A 1 94 ? -6.825 -15.861 4.213 1.00 89.44 94 GLY A N 1
ATOM 715 C CA . GLY A 1 94 ? -5.759 -16.561 3.496 1.00 89.44 94 GLY A CA 1
ATOM 716 C C . GLY A 1 94 ? -4.674 -15.655 2.914 1.00 89.44 94 GLY A C 1
ATOM 717 O O . GLY A 1 94 ? -4.028 -16.027 1.931 1.00 89.44 94 GLY A O 1
ATOM 718 N N . MET A 1 95 ? -4.443 -14.471 3.491 1.00 88.56 95 MET A N 1
ATOM 719 C CA . MET A 1 95 ? -3.252 -13.682 3.172 1.00 88.56 95 MET A CA 1
ATOM 720 C C . MET A 1 95 ? -1.979 -14.498 3.454 1.00 88.56 95 MET A C 1
ATOM 722 O O . MET A 1 95 ? -1.856 -15.146 4.493 1.00 88.56 95 MET A O 1
ATOM 726 N N . GLY A 1 96 ? -1.017 -14.443 2.526 1.00 86.62 96 GLY A N 1
ATOM 727 C CA . GLY A 1 96 ? 0.282 -15.098 2.684 1.00 86.62 96 GLY A CA 1
ATOM 728 C C . GLY A 1 96 ? 1.047 -14.580 3.904 1.00 86.62 96 GLY A C 1
ATOM 729 O O . GLY A 1 96 ? 1.010 -13.385 4.212 1.00 86.62 96 GLY A O 1
ATOM 730 N N . SER A 1 97 ? 1.754 -15.479 4.586 1.00 85.38 97 SER A N 1
ATOM 731 C CA . SER A 1 97 ? 2.487 -15.193 5.825 1.00 85.38 97 SER A CA 1
ATOM 732 C C . SER A 1 97 ? 3.529 -14.087 5.677 1.00 85.38 97 SER A C 1
ATOM 734 O O . SER A 1 97 ? 3.724 -13.311 6.604 1.00 85.38 97 SER A O 1
ATOM 736 N N . GLU A 1 98 ? 4.162 -13.971 4.511 1.00 84.75 98 GLU A N 1
ATOM 737 C CA . GLU A 1 98 ? 5.174 -12.953 4.227 1.00 84.75 98 GLU A CA 1
ATOM 738 C C . GLU A 1 98 ? 4.570 -11.545 4.246 1.00 84.75 98 GLU A C 1
ATOM 740 O O . GLU A 1 98 ? 5.162 -10.615 4.784 1.00 84.75 98 GLU A O 1
ATOM 745 N N . MET A 1 99 ? 3.361 -11.390 3.698 1.00 81.94 99 MET A N 1
ATOM 746 C CA . MET A 1 99 ? 2.655 -10.108 3.694 1.00 81.94 99 MET A CA 1
ATOM 747 C C . MET A 1 99 ? 2.163 -9.739 5.089 1.00 81.94 99 MET A C 1
ATOM 749 O O . MET A 1 99 ? 2.276 -8.581 5.479 1.00 81.94 99 MET A O 1
ATOM 753 N N . ILE A 1 100 ? 1.651 -10.718 5.841 1.00 86.12 100 ILE A N 1
ATOM 754 C CA . ILE A 1 100 ? 1.264 -10.518 7.241 1.00 86.12 100 ILE A CA 1
ATOM 755 C C . ILE A 1 100 ? 2.464 -10.022 8.049 1.00 86.12 100 ILE A C 1
ATOM 757 O O . ILE A 1 100 ? 2.347 -9.012 8.736 1.00 86.12 100 ILE A O 1
ATOM 761 N N . HIS A 1 101 ? 3.621 -10.670 7.896 1.00 85.06 101 HIS A N 1
ATOM 762 C CA . HIS A 1 101 ? 4.833 -10.305 8.620 1.00 85.06 101 HIS A CA 1
ATOM 763 C C . HIS A 1 101 ? 5.283 -8.868 8.328 1.00 85.06 101 HIS A C 1
ATOM 765 O O . HIS A 1 101 ? 5.577 -8.127 9.258 1.00 85.06 101 HIS A O 1
ATOM 771 N N . ILE A 1 102 ? 5.241 -8.429 7.064 1.00 82.56 102 ILE A N 1
ATOM 772 C CA . ILE A 1 102 ? 5.567 -7.041 6.691 1.00 82.56 102 ILE A CA 1
ATOM 773 C C . ILE A 1 102 ? 4.673 -6.035 7.435 1.00 82.56 102 ILE A C 1
ATOM 775 O O . ILE A 1 102 ? 5.153 -5.014 7.921 1.00 82.56 102 ILE A O 1
ATOM 779 N N . PHE A 1 103 ? 3.368 -6.294 7.534 1.00 80.56 103 PHE A N 1
ATOM 780 C CA . PHE A 1 103 ? 2.462 -5.385 8.240 1.00 80.56 103 PHE A CA 1
ATOM 781 C C . PHE A 1 103 ? 2.623 -5.440 9.764 1.00 80.56 103 PHE A C 1
ATOM 783 O O . PHE A 1 103 ? 2.452 -4.414 10.420 1.00 80.56 103 PHE A O 1
ATOM 790 N N . GLU A 1 104 ? 2.969 -6.600 10.325 1.00 84.38 104 GLU A N 1
ATOM 791 C CA . GLU A 1 104 ? 3.332 -6.728 11.742 1.00 84.38 104 GLU A CA 1
ATOM 792 C C . GLU A 1 104 ? 4.602 -5.924 12.050 1.00 84.38 104 GLU A C 1
ATOM 794 O O . GLU A 1 104 ? 4.603 -5.133 12.991 1.00 84.38 104 GLU A O 1
ATOM 799 N N . GLU A 1 105 ? 5.633 -6.015 11.204 1.00 80.19 105 GLU A N 1
ATOM 800 C CA . GLU A 1 105 ? 6.844 -5.197 11.323 1.00 80.19 105 GLU A CA 1
ATOM 801 C C . GLU A 1 105 ? 6.523 -3.702 11.258 1.00 80.19 105 GLU A C 1
ATOM 803 O O . GLU A 1 105 ? 7.010 -2.942 12.091 1.00 80.19 105 GLU A O 1
ATOM 808 N N . VAL A 1 106 ? 5.659 -3.270 10.332 1.00 74.12 106 VAL A N 1
ATOM 809 C CA . VAL A 1 106 ? 5.202 -1.871 10.249 1.00 74.12 106 VAL A CA 1
ATOM 810 C C . VAL A 1 106 ? 4.485 -1.435 11.532 1.00 74.12 106 VAL A C 1
ATOM 812 O O . VAL A 1 106 ? 4.690 -0.311 11.984 1.00 74.12 106 VAL A O 1
ATOM 815 N N . GLY A 1 107 ? 3.674 -2.308 12.136 1.00 68.62 107 GLY A N 1
ATOM 816 C CA . GLY A 1 107 ? 2.982 -2.031 13.397 1.00 68.62 107 GLY A CA 1
ATOM 817 C C . GLY A 1 107 ? 3.907 -1.979 14.619 1.00 68.62 107 GLY A C 1
ATOM 818 O O . GLY A 1 107 ? 3.658 -1.203 15.541 1.00 68.62 107 GLY A O 1
ATOM 819 N N . GLU A 1 108 ? 4.982 -2.771 14.629 1.00 67.56 108 GLU A N 1
ATOM 820 C CA . GLU A 1 108 ? 5.946 -2.848 15.736 1.00 67.56 108 GLU A CA 1
ATOM 821 C C . GLU A 1 108 ? 7.108 -1.839 15.615 1.00 67.56 108 GLU A C 1
ATOM 823 O O . GLU A 1 108 ? 7.639 -1.387 16.632 1.00 67.56 108 GLU A O 1
ATOM 828 N N . HIS A 1 109 ? 7.494 -1.445 14.394 1.00 57.38 109 HIS A N 1
ATOM 829 C CA . HIS A 1 109 ? 8.718 -0.682 14.095 1.00 57.38 109 HIS A CA 1
ATOM 830 C C . HIS A 1 109 ? 8.481 0.757 13.613 1.00 57.38 109 HIS A C 1
ATOM 832 O O . HIS A 1 109 ? 9.321 1.317 12.898 1.00 57.38 109 HIS A O 1
ATOM 838 N N . VAL A 1 110 ? 7.426 1.438 14.073 1.00 52.09 110 VAL A N 1
ATOM 839 C CA . VAL A 1 110 ? 7.272 2.897 13.872 1.00 52.09 110 VAL A CA 1
ATOM 840 C C . VAL A 1 110 ? 8.283 3.716 14.709 1.00 52.09 110 VAL A C 1
ATOM 842 O O . VAL A 1 110 ? 7.938 4.627 15.460 1.00 52.09 110 VAL A O 1
ATOM 845 N N . LYS A 1 111 ? 9.576 3.394 14.603 1.00 43.84 111 LYS A N 1
ATOM 846 C CA . LYS A 1 111 ? 10.691 4.234 15.056 1.00 43.84 111 LYS A CA 1
ATOM 847 C C . LYS A 1 111 ? 11.805 4.436 14.035 1.00 43.84 111 LYS A C 1
ATOM 849 O O . LYS A 1 111 ? 12.693 5.225 14.334 1.00 43.84 111 LYS A O 1
ATOM 854 N N . SER A 1 112 ? 11.778 3.794 12.865 1.00 42.50 112 SER A N 1
ATOM 855 C CA . SER A 1 112 ? 12.416 4.273 11.621 1.00 42.50 112 SER A CA 1
ATOM 856 C C . SER A 1 112 ? 12.606 3.122 10.636 1.00 42.50 112 SER A C 1
ATOM 858 O O . SER A 1 112 ? 13.609 2.414 10.649 1.00 42.50 112 SER A O 1
ATOM 860 N N . LEU A 1 113 ? 11.673 2.980 9.700 1.00 39.72 113 LEU A N 1
ATOM 861 C CA . LEU A 1 113 ? 12.022 2.423 8.398 1.00 39.72 113 LEU A CA 1
ATOM 862 C C . LEU A 1 113 ? 12.697 3.548 7.609 1.00 39.72 113 LEU A C 1
ATOM 864 O O . LEU A 1 113 ? 12.039 4.342 6.940 1.00 39.72 113 LEU A O 1
ATOM 868 N N . VAL A 1 114 ? 14.021 3.670 7.749 1.00 38.03 114 VAL A N 1
ATOM 869 C CA . VAL A 1 114 ? 14.808 4.551 6.879 1.00 38.03 114 VAL A CA 1
ATOM 870 C C . VAL A 1 114 ? 14.904 3.867 5.524 1.00 38.03 114 VAL A C 1
ATOM 872 O O . VAL A 1 114 ? 15.724 2.972 5.317 1.00 38.03 114 VAL A O 1
ATOM 875 N N . PHE A 1 115 ? 14.047 4.275 4.592 1.00 37.00 115 PHE A N 1
ATOM 876 C CA . PHE A 1 115 ? 14.269 3.946 3.193 1.00 37.00 115 PHE A CA 1
ATOM 877 C C . PHE A 1 115 ? 15.557 4.646 2.741 1.00 37.00 115 PHE A C 1
ATOM 879 O O . PHE A 1 115 ? 15.719 5.836 3.022 1.00 37.00 115 PHE A O 1
ATOM 886 N N . PRO A 1 116 ? 16.489 3.939 2.081 1.00 34.81 116 PRO A N 1
ATOM 887 C CA . PRO A 1 116 ? 17.713 4.559 1.596 1.00 34.81 116 PRO A CA 1
ATOM 888 C C . PRO A 1 116 ? 17.366 5.738 0.682 1.00 34.81 116 PRO A C 1
ATOM 890 O O . PRO A 1 116 ? 16.589 5.585 -0.264 1.00 34.81 116 PRO A O 1
ATOM 893 N N . GLU A 1 117 ? 17.928 6.913 0.980 1.00 35.44 117 GLU A N 1
ATOM 894 C CA . GLU A 1 117 ? 17.798 8.091 0.125 1.00 35.44 117 GLU A CA 1
ATOM 895 C C . GLU A 1 117 ? 18.348 7.757 -1.261 1.00 35.44 117 GLU A C 1
ATOM 897 O O . GLU A 1 117 ? 19.539 7.502 -1.449 1.00 35.44 117 GLU A O 1
ATOM 902 N N . VAL A 1 118 ? 17.459 7.744 -2.249 1.00 44.16 118 VAL A N 1
ATOM 903 C CA . VAL A 1 118 ? 17.859 7.669 -3.648 1.00 44.16 118 VAL A CA 1
ATOM 904 C C . VAL A 1 118 ? 18.144 9.094 -4.099 1.00 44.16 118 VAL A C 1
ATOM 906 O O . VAL A 1 118 ? 17.221 9.865 -4.375 1.00 44.16 118 VAL A O 1
ATOM 909 N N . GLU A 1 119 ? 19.424 9.454 -4.184 1.00 40.34 119 GLU A N 1
ATOM 910 C CA . GLU A 1 119 ? 19.829 10.677 -4.870 1.00 40.34 119 GLU A CA 1
ATOM 911 C C . GLU A 1 119 ? 19.281 10.643 -6.302 1.00 40.34 119 GLU A C 1
ATOM 913 O O . GLU A 1 119 ? 19.576 9.743 -7.095 1.00 40.34 119 GLU A O 1
ATOM 918 N N . ARG A 1 120 ? 18.453 11.634 -6.651 1.00 38.06 120 ARG A N 1
ATOM 919 C CA . ARG A 1 120 ? 18.020 11.834 -8.036 1.00 38.06 120 ARG A CA 1
ATOM 920 C C . ARG A 1 120 ? 19.260 12.137 -8.876 1.00 38.06 120 ARG A C 1
ATOM 922 O O . ARG A 1 120 ? 19.759 13.261 -8.849 1.00 38.06 120 ARG A O 1
ATOM 929 N N . SER A 1 121 ? 19.740 11.142 -9.623 1.00 42.19 121 SER A N 1
ATOM 930 C CA . SER A 1 121 ? 20.759 11.341 -10.656 1.00 42.19 121 SER A CA 1
ATOM 931 C C . SER A 1 121 ? 20.300 12.470 -11.584 1.00 42.19 121 SER A C 1
ATOM 933 O O . SER A 1 121 ? 19.214 12.423 -12.164 1.00 42.19 121 SER A O 1
ATOM 935 N N . ARG A 1 122 ? 21.129 13.515 -11.676 1.00 41.78 122 ARG A N 1
ATOM 936 C CA . ARG A 1 122 ? 20.923 14.711 -12.506 1.00 41.78 122 ARG A CA 1
ATOM 937 C C . ARG A 1 122 ? 21.239 14.474 -13.989 1.00 41.78 122 ARG A C 1
ATOM 939 O O . ARG A 1 122 ? 21.356 15.439 -14.737 1.00 41.78 122 ARG A O 1
ATOM 946 N N . ASP A 1 123 ? 21.337 13.226 -14.433 1.00 42.75 123 ASP A N 1
ATOM 947 C CA . ASP A 1 123 ? 21.783 12.908 -15.788 1.00 42.75 123 ASP A CA 1
ATOM 948 C C . ASP A 1 123 ? 20.591 12.646 -16.717 1.00 42.75 123 ASP A C 1
ATOM 950 O O . ASP A 1 123 ? 20.376 11.535 -17.200 1.00 42.75 123 ASP A O 1
ATOM 954 N N . LEU A 1 124 ? 19.796 13.691 -16.960 1.00 40.38 124 LEU A N 1
ATOM 955 C CA . LEU A 1 124 ? 18.864 13.757 -18.087 1.00 40.38 124 LEU A CA 1
ATOM 956 C C . LEU A 1 124 ? 18.942 15.147 -18.734 1.00 40.38 124 LEU A C 1
ATOM 958 O O . LEU A 1 124 ? 18.105 16.011 -18.472 1.00 40.38 124 LEU A O 1
ATOM 962 N N . VAL A 1 125 ? 19.957 15.331 -19.585 1.00 35.88 125 VAL A N 1
ATOM 963 C CA . VAL A 1 125 ? 19.929 16.223 -20.758 1.00 35.88 125 VAL A CA 1
ATOM 964 C C . VAL A 1 125 ? 20.502 15.449 -21.936 1.00 35.88 125 VAL A C 1
ATOM 966 O O . VAL A 1 125 ? 21.598 14.871 -21.767 1.00 35.88 125 VAL A O 1
#

Foldseek 3Di:
DAAQVRLCVVQLAHAQCVLFWDKDFDADPVRVVVVVVCVVVVPVPDDPDDDDDDDTHPDIGTPNCPQVCCCVVVVGNGHYDHLVVSLVSCVVVPPDPVNSVVSVCSVVPSPDPDDPDDDDPPPDD

Secondary structure (DSSP, 8-state):
---HHHHHHHTTEEEE-TT---EEEE--HHHHHHHHHHHHHHHTTT--S--------SEEEEGGGHHHHHHHHH----EEEEHHHHHHHHHHTT--HHHHHHHHHHHH-TT--------------

Radius of gyration: 18.14 Å; chains: 1; bounding box: 46×33×46 Å

Organism: Phaeosphaeria nodorum (strain SN15 / ATCC MYA-4574 / FGSC 10173) (NCBI:txid321614)

pLDDT: mean 74.19, std 16.26, range [34.81, 92.56]